Protein AF-A0A2M8E093-F1 (afdb_monomer)

Radius of gyration: 41.92 Å; Cα contacts (8 Å, |Δi|>4): 53; chains: 1; bounding box: 123×33×84 Å

Secondary structure (DSSP, 8-state):
------------------------PPPHHHHHHHHHHHHHHHHHHTTHHHHHHHHHHHHHHHHHHHHHHHHHHHHHHHHTS-----B-SSSSS--S-GGGTTTS-B-

pLDDT: mean 77.28, std 12.5, range [40.31, 96.62]

Sequence (107 aa):
MTVCPNLRPNLDRDRKIRRMKNFRGFTLIELLVVIAMVSIVLMIATPSFKQTLLSSEIRSATNDWIVATQTARAEAVRRREQVTICPSSNGSTCATSNTAALEVGWI

Foldseek 3Di:
DDDDDDDDDDPPPPPPPPPDPPDDDDDPVNVVVVVVVVVVVVVVVPPPPVVVVVVVLVVVLVVLVVVQVVVQVVVCVVVVHHGDKAFDQPVPDHDPDPPCSSPRTID

Solvent-accessible surface area (backbone atoms only — not comparable to full-atom values): 6863 Å² total; per-residue (Å²): 140,84,83,88,82,91,84,86,84,78,87,76,71,78,78,76,76,77,77,73,79,79,80,81,75,84,53,76,66,57,53,52,52,50,52,55,52,51,52,56,52,50,64,69,66,60,70,59,64,63,57,54,52,56,52,48,55,55,50,48,57,52,50,51,52,53,50,33,53,52,52,42,51,55,48,22,66,73,69,74,47,94,63,80,80,37,34,16,82,73,82,80,52,70,51,95,56,80,89,46,41,91,79,42,42,62,79

Structure (mmCIF, N/CA/C/O backbone):
data_AF-A0A2M8E093-F1
#
_entry.id   AF-A0A2M8E093-F1
#
loop_
_atom_site.group_PDB
_atom_site.id
_atom_site.type_symbol
_atom_site.label_atom_id
_atom_site.label_alt_id
_atom_site.label_comp_id
_atom_site.label_asym_id
_atom_site.label_entity_id
_atom_site.label_seq_id
_atom_site.pdbx_PDB_ins_code
_atom_site.Cartn_x
_atom_site.Cartn_y
_atom_site.Cartn_z
_atom_site.occupancy
_atom_site.B_iso_or_equiv
_atom_site.auth_seq_id
_atom_site.auth_comp_id
_atom_site.auth_asym_id
_atom_site.auth_atom_id
_atom_site.pdbx_PDB_model_num
ATOM 1 N N . MET A 1 1 ? -93.796 25.061 44.760 1.00 40.31 1 MET A N 1
ATOM 2 C CA . MET A 1 1 ? -93.400 23.670 44.443 1.00 40.31 1 MET A CA 1
ATOM 3 C C . MET A 1 1 ? -92.875 23.716 43.017 1.00 40.31 1 MET A C 1
ATOM 5 O O . MET A 1 1 ? -93.641 24.100 42.157 1.00 40.31 1 MET A O 1
ATOM 9 N N . THR A 1 2 ? -91.600 23.552 42.694 1.00 44.44 2 THR A N 1
ATOM 10 C CA . THR A 1 2 ? -90.508 22.813 43.339 1.00 44.44 2 THR A CA 1
ATOM 11 C C . THR A 1 2 ? -89.177 23.405 42.871 1.00 44.44 2 THR A C 1
ATOM 13 O O . THR A 1 2 ? -89.058 23.915 41.763 1.00 44.44 2 THR A O 1
ATOM 16 N N . VAL A 1 3 ? -88.198 23.347 43.763 1.00 57.44 3 VAL A N 1
ATOM 17 C CA . VAL A 1 3 ? -86.828 23.851 43.631 1.00 57.44 3 VAL A CA 1
ATOM 18 C C . VAL A 1 3 ? -85.886 22.739 43.115 1.00 57.44 3 VAL A C 1
ATOM 20 O O . VAL A 1 3 ? -86.142 21.571 43.394 1.00 57.44 3 VAL A O 1
ATOM 23 N N . CYS A 1 4 ? -84.767 23.162 42.493 1.00 46.91 4 CYS A N 1
ATOM 24 C CA . CYS A 1 4 ? -83.455 22.497 42.259 1.00 46.91 4 CYS A CA 1
ATOM 25 C C . CYS A 1 4 ? -83.269 21.503 41.081 1.00 46.91 4 CYS A C 1
ATOM 27 O O . CYS A 1 4 ? -84.241 20.869 40.685 1.00 46.91 4 CYS A O 1
ATOM 29 N N . PRO A 1 5 ? -82.015 21.248 40.596 1.00 69.31 5 PRO A N 1
ATOM 30 C CA . PRO A 1 5 ? -80.718 21.904 40.885 1.00 69.31 5 PRO A CA 1
ATOM 31 C C . PRO A 1 5 ? -79.797 22.190 39.658 1.00 69.31 5 PRO A C 1
ATOM 33 O O . PRO A 1 5 ? -80.038 21.786 38.526 1.00 69.31 5 PRO A O 1
ATOM 36 N N . ASN A 1 6 ? -78.685 22.880 39.947 1.00 69.06 6 ASN A N 1
ATOM 37 C CA . ASN A 1 6 ? -77.470 23.015 39.130 1.00 69.06 6 ASN A CA 1
ATOM 38 C C . ASN A 1 6 ? -76.967 21.673 38.557 1.00 69.06 6 ASN A C 1
ATOM 40 O O . ASN A 1 6 ? -76.852 20.701 39.302 1.00 69.06 6 ASN A O 1
ATOM 44 N N . LEU A 1 7 ? -76.498 21.675 37.302 1.00 66.12 7 LEU A N 1
ATOM 45 C CA . LEU A 1 7 ? -75.654 20.610 36.753 1.00 66.12 7 LEU A CA 1
ATOM 46 C C . LEU A 1 7 ? -74.449 21.213 36.015 1.00 66.12 7 LEU A C 1
ATOM 48 O O . LEU A 1 7 ? -74.588 21.820 34.956 1.00 66.12 7 LEU A O 1
ATOM 52 N N . ARG A 1 8 ? -73.252 21.047 36.592 1.00 72.75 8 ARG A N 1
ATOM 53 C CA . ARG A 1 8 ? -71.973 21.241 35.894 1.00 72.75 8 ARG A CA 1
ATOM 54 C C . ARG A 1 8 ? -71.504 19.889 35.344 1.00 72.75 8 ARG A C 1
ATOM 56 O O . ARG A 1 8 ? -71.451 18.938 36.120 1.00 72.75 8 ARG A O 1
ATOM 63 N N . PRO A 1 9 ? -71.048 19.821 34.088 1.00 67.50 9 PRO A N 1
ATOM 64 C CA . PRO A 1 9 ? -69.982 18.893 33.714 1.00 67.50 9 PRO A CA 1
ATOM 65 C C . PRO A 1 9 ? -68.830 19.692 33.080 1.00 67.50 9 PRO A C 1
ATOM 67 O O . PRO A 1 9 ? -69.000 20.420 32.111 1.00 67.50 9 PRO A O 1
ATOM 70 N N . ASN A 1 10 ? -67.731 19.843 33.814 1.00 63.41 10 ASN A N 1
ATOM 71 C CA . ASN A 1 10 ? -66.506 19.046 33.700 1.00 63.41 10 ASN A CA 1
ATOM 72 C C . ASN A 1 10 ? -65.682 19.409 32.448 1.00 63.41 10 ASN A C 1
ATOM 74 O O . ASN A 1 10 ? -65.817 18.807 31.387 1.00 63.41 10 ASN A O 1
ATOM 78 N N . LEU A 1 11 ? -64.815 20.421 32.614 1.00 68.31 11 LEU A N 1
ATOM 79 C CA . LEU A 1 11 ? -63.645 20.643 31.765 1.00 68.31 11 LEU A CA 1
ATOM 80 C C . LEU A 1 11 ? -62.657 19.488 31.999 1.00 68.31 11 LEU A C 1
ATOM 82 O O . LEU A 1 11 ? -61.616 19.680 32.631 1.00 68.31 11 LEU A O 1
ATOM 86 N N . ASP A 1 12 ? -62.956 18.302 31.472 1.00 64.75 12 ASP A N 1
ATOM 87 C CA . ASP A 1 12 ? -61.920 17.287 31.307 1.00 64.75 12 ASP A CA 1
ATOM 88 C C . ASP A 1 12 ? -61.149 17.618 30.032 1.00 64.75 12 ASP A C 1
ATOM 90 O O . ASP A 1 12 ? -61.410 17.165 28.917 1.00 64.75 12 ASP A O 1
ATOM 94 N N . ARG A 1 13 ? -60.273 18.600 30.217 1.00 67.56 13 ARG A N 1
ATOM 95 C CA . ARG A 1 13 ? -59.407 19.200 29.221 1.00 67.56 13 ARG A CA 1
ATOM 96 C C . ARG A 1 13 ? -58.335 18.182 28.865 1.00 67.56 13 ARG A C 1
ATOM 98 O O . ARG A 1 13 ? -57.232 18.242 29.399 1.00 67.56 13 ARG A O 1
ATOM 105 N N . ASP A 1 14 ? -58.716 17.257 27.992 1.00 64.12 14 ASP A N 1
ATOM 106 C CA . ASP A 1 14 ? -57.912 16.485 27.045 1.00 64.12 14 ASP A CA 1
ATOM 107 C C . ASP A 1 14 ? -56.398 16.576 27.304 1.00 64.12 14 ASP A C 1
ATOM 109 O O . ASP A 1 14 ? -55.625 17.236 26.596 1.00 64.12 14 ASP A O 1
ATOM 113 N N . ARG A 1 15 ? -55.954 15.947 28.398 1.00 67.69 15 ARG A N 1
ATOM 114 C CA . ARG A 1 15 ? -54.541 15.875 28.758 1.00 67.69 15 ARG A CA 1
ATOM 115 C C . ARG A 1 15 ? -53.913 14.813 27.866 1.00 67.69 15 ARG A C 1
ATOM 117 O O . ARG A 1 15 ? -53.607 13.713 28.316 1.00 67.69 15 ARG A O 1
ATOM 124 N N . LYS A 1 16 ? -53.705 15.142 26.586 1.00 65.94 16 LYS A N 1
ATOM 125 C CA . LYS A 1 16 ? -52.859 14.366 25.671 1.00 65.94 16 LYS A CA 1
ATOM 126 C C . LYS A 1 16 ? -51.437 14.365 26.224 1.00 65.94 16 LYS A C 1
ATOM 128 O O . LYS A 1 16 ? -50.620 15.236 25.921 1.00 65.94 16 LYS A O 1
ATOM 133 N N . ILE A 1 17 ? -51.150 13.381 27.071 1.00 68.69 17 ILE A N 1
ATOM 134 C CA . ILE A 1 17 ? -49.809 13.077 27.554 1.00 68.69 17 ILE A CA 1
ATOM 135 C C . ILE A 1 17 ? -48.982 12.729 26.316 1.00 68.69 17 ILE A C 1
ATOM 137 O O . ILE A 1 17 ? -49.107 11.643 25.747 1.00 68.69 17 ILE A O 1
ATOM 141 N N . ARG A 1 18 ? -48.150 13.672 25.863 1.00 71.00 18 ARG A N 1
ATOM 142 C CA . ARG A 1 18 ? -47.126 13.396 24.856 1.00 71.00 18 ARG A CA 1
ATOM 143 C C . ARG A 1 18 ? -46.166 12.379 25.466 1.00 71.00 18 ARG A C 1
ATOM 145 O O . ARG A 1 18 ? -45.286 12.739 26.241 1.00 71.00 18 ARG A O 1
ATOM 152 N N . ARG A 1 19 ? -46.351 11.098 25.134 1.00 71.31 19 ARG A N 1
ATOM 153 C CA . ARG A 1 19 ? -45.344 10.057 25.364 1.00 71.31 19 ARG A CA 1
ATOM 154 C C . ARG A 1 19 ? -44.113 10.457 24.559 1.00 71.31 19 ARG A C 1
ATOM 156 O O . ARG A 1 19 ? -44.068 10.252 23.347 1.00 71.31 19 ARG A O 1
ATOM 163 N N . MET A 1 20 ? -43.132 11.066 25.217 1.00 72.19 20 MET A N 1
ATOM 164 C CA . MET A 1 20 ? -41.802 11.173 24.640 1.00 72.19 20 MET A CA 1
ATOM 165 C C . MET A 1 20 ? -41.298 9.743 24.456 1.00 72.19 20 MET A C 1
ATOM 167 O O . MET A 1 20 ? -41.264 8.961 25.407 1.00 72.19 20 MET A O 1
ATOM 171 N N . LYS A 1 21 ? -41.004 9.361 23.211 1.00 70.50 21 LYS A N 1
ATOM 172 C CA . LYS A 1 21 ? -40.313 8.103 22.933 1.00 70.50 21 LYS A CA 1
ATOM 173 C C . LYS A 1 21 ? -38.953 8.205 23.616 1.00 70.50 21 LYS A C 1
ATOM 175 O O . LYS A 1 21 ? -38.111 8.981 23.177 1.00 70.50 21 LYS A O 1
ATOM 180 N N . ASN A 1 22 ? -38.761 7.454 24.697 1.00 69.44 22 ASN A N 1
ATOM 181 C CA . ASN A 1 22 ? -37.451 7.310 25.312 1.00 69.44 22 ASN A CA 1
ATOM 182 C C . ASN A 1 22 ? -36.520 6.688 24.270 1.00 69.44 22 ASN A C 1
ATOM 184 O O . ASN A 1 22 ? -36.663 5.513 23.926 1.00 69.44 22 ASN A O 1
ATOM 188 N N . PHE A 1 23 ? -35.588 7.484 23.755 1.00 66.44 23 PHE A N 1
ATOM 189 C CA . PHE A 1 23 ? -34.447 6.964 23.022 1.00 66.44 23 PHE A CA 1
ATOM 190 C C . PHE A 1 23 ? -33.640 6.114 24.002 1.00 66.44 23 PHE A C 1
ATOM 192 O O . PHE A 1 23 ? -33.123 6.612 25.001 1.00 66.44 23 PHE A O 1
ATOM 199 N N . ARG A 1 24 ? -33.614 4.803 23.765 1.00 75.88 24 ARG A N 1
ATOM 200 C CA . ARG A 1 24 ? -32.781 3.876 24.528 1.00 75.88 24 ARG A CA 1
ATOM 201 C C . ARG A 1 24 ? -31.327 4.151 24.139 1.00 75.88 24 ARG A C 1
ATOM 203 O O . ARG A 1 24 ? -30.979 4.003 22.973 1.00 75.88 24 ARG A O 1
ATOM 210 N N . GLY A 1 25 ? -30.528 4.623 25.094 1.00 75.88 25 GLY A N 1
ATOM 211 C CA . GLY A 1 25 ? -29.086 4.786 24.922 1.00 75.88 25 GLY A CA 1
ATOM 212 C C . GLY A 1 25 ? -28.372 3.434 24.872 1.00 75.88 25 GLY A C 1
ATOM 213 O O . GLY A 1 25 ? -28.885 2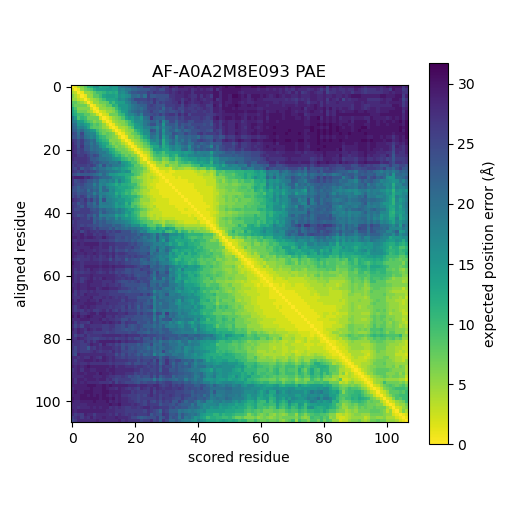.442 25.390 1.00 75.88 25 GLY A O 1
ATOM 214 N N . PHE A 1 26 ? -27.195 3.416 24.250 1.00 80.25 26 PHE A N 1
ATOM 215 C CA . PHE A 1 26 ? -26.302 2.258 24.217 1.00 80.25 26 PHE A CA 1
ATOM 216 C C . PHE A 1 26 ? -25.682 2.00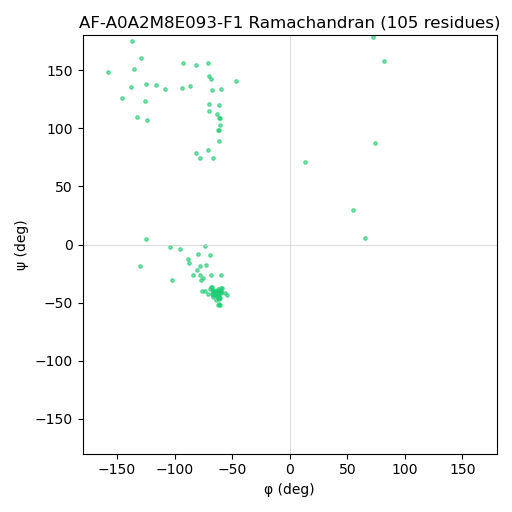8 25.593 1.00 80.25 26 PHE A C 1
ATOM 218 O O . PHE A 1 26 ? -25.391 2.946 26.342 1.00 80.25 26 PHE A O 1
ATOM 225 N N . THR A 1 27 ? -25.474 0.739 25.933 1.00 90.12 27 THR A N 1
ATOM 226 C CA . THR A 1 27 ? -24.805 0.373 27.190 1.00 90.12 27 THR A CA 1
ATOM 227 C C . THR A 1 27 ? -23.281 0.471 27.050 1.00 90.12 27 THR A C 1
ATOM 229 O O . THR A 1 27 ? -22.734 0.317 25.959 1.00 90.12 27 THR A O 1
ATOM 232 N N . LEU A 1 28 ? -22.567 0.693 28.161 1.00 91.31 28 LEU A N 1
ATOM 233 C CA . LEU A 1 28 ? -21.096 0.756 28.156 1.00 91.31 28 LEU A CA 1
ATOM 234 C C . LEU A 1 28 ? -20.472 -0.548 27.634 1.00 91.31 28 LEU A C 1
ATOM 236 O O . LEU A 1 28 ? -19.495 -0.518 26.893 1.00 91.31 28 LEU A O 1
ATOM 240 N N . ILE A 1 29 ? -21.074 -1.690 27.975 1.00 94.50 29 ILE A N 1
ATOM 241 C CA . ILE A 1 29 ? -20.617 -3.001 27.511 1.00 94.50 29 ILE A CA 1
ATOM 242 C C . ILE A 1 29 ? -20.824 -3.188 26.003 1.00 94.50 29 ILE A C 1
ATOM 244 O O . ILE A 1 29 ? -19.966 -3.752 25.333 1.00 94.50 29 ILE A O 1
ATOM 248 N N . GLU A 1 30 ? -21.916 -2.669 25.448 1.00 94.06 30 GLU A N 1
ATOM 249 C CA . GLU A 1 30 ? -22.210 -2.758 24.016 1.00 94.06 30 GLU A CA 1
ATOM 250 C C . GLU A 1 30 ? -21.193 -1.969 23.187 1.00 94.06 30 GLU A C 1
ATOM 252 O O . GLU A 1 30 ? -20.691 -2.477 22.186 1.00 94.06 30 GLU A O 1
ATOM 257 N N . LEU A 1 31 ? -20.786 -0.786 23.661 1.00 94.19 31 LEU A N 1
ATOM 258 C CA . LEU A 1 31 ? -19.707 -0.022 23.033 1.00 94.19 31 LEU A CA 1
ATOM 259 C C . LEU A 1 31 ? -18.379 -0.799 23.046 1.00 94.19 31 LEU A C 1
ATOM 261 O O . LEU A 1 31 ? -17.686 -0.850 22.030 1.00 94.19 31 LEU A O 1
ATOM 265 N N . LEU A 1 32 ? -18.031 -1.431 24.172 1.00 96.38 32 LEU A N 1
ATOM 266 C CA . LEU A 1 32 ? -16.798 -2.217 24.286 1.00 96.38 32 LEU A CA 1
ATOM 267 C C . LEU A 1 32 ? -16.786 -3.415 23.332 1.00 96.38 32 LEU A C 1
ATOM 269 O O . LEU A 1 32 ? -15.764 -3.675 22.697 1.00 96.38 32 LEU A O 1
ATOM 273 N N . VAL A 1 33 ? -17.917 -4.108 23.183 1.00 95.75 33 VAL A N 1
ATOM 274 C CA . VAL A 1 33 ? -18.049 -5.226 22.237 1.00 95.75 33 VAL A CA 1
ATOM 275 C C . VAL A 1 33 ? -17.911 -4.739 20.793 1.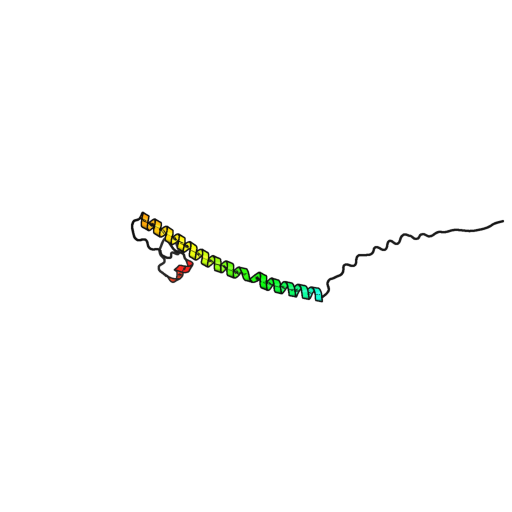00 95.75 33 VAL A C 1
ATOM 277 O O . VAL A 1 33 ? -17.186 -5.354 20.013 1.00 95.75 33 VAL A O 1
ATOM 280 N N . VAL A 1 34 ? -18.538 -3.612 20.438 1.00 96.19 34 VAL A N 1
ATOM 281 C CA . VAL A 1 34 ? -18.424 -3.032 19.089 1.00 96.19 34 VAL A CA 1
ATOM 282 C C . VAL A 1 34 ? -16.979 -2.643 18.779 1.00 96.19 34 VAL A C 1
ATOM 284 O O . VAL A 1 34 ? -16.470 -2.996 17.718 1.00 96.19 34 VAL A O 1
ATOM 287 N N . ILE A 1 35 ? -16.286 -1.978 19.706 1.00 95.75 35 ILE A N 1
ATOM 288 C CA . ILE A 1 35 ? -14.877 -1.598 19.518 1.00 95.75 35 ILE A CA 1
ATOM 289 C C . ILE A 1 35 ? -13.988 -2.844 19.382 1.00 95.75 35 ILE A C 1
ATOM 291 O O . ILE A 1 35 ? -13.102 -2.866 18.526 1.00 95.75 35 ILE A O 1
ATOM 295 N N . ALA A 1 36 ? -14.244 -3.894 20.169 1.00 96.44 36 ALA A N 1
ATOM 296 C CA . ALA A 1 36 ? -13.525 -5.162 20.062 1.00 96.44 36 ALA A CA 1
ATOM 297 C C . ALA A 1 36 ? -13.741 -5.841 18.698 1.00 96.44 36 ALA A C 1
ATOM 299 O O . ALA A 1 36 ? -12.795 -6.353 18.110 1.00 96.44 36 ALA A O 1
ATOM 300 N N . MET A 1 37 ? -14.961 -5.813 18.155 1.00 96.62 37 MET A N 1
ATOM 301 C CA . MET A 1 37 ? -15.229 -6.334 16.811 1.00 96.62 37 MET A CA 1
ATOM 302 C C . MET A 1 37 ? -14.548 -5.496 15.722 1.00 96.62 37 MET A C 1
ATOM 304 O O . MET A 1 37 ? -13.922 -6.046 14.815 1.00 96.62 37 MET A O 1
ATOM 308 N N . VAL A 1 38 ? -14.634 -4.167 15.817 1.00 96.38 38 VAL A N 1
ATOM 309 C CA . VAL A 1 38 ? -14.047 -3.239 14.837 1.00 96.38 38 VAL A CA 1
ATOM 310 C C . VAL A 1 38 ? -12.524 -3.385 14.769 1.00 96.38 38 VAL A C 1
ATOM 312 O O . VAL A 1 38 ? -11.966 -3.375 13.671 1.00 96.38 38 VAL A O 1
ATOM 315 N N . SER A 1 39 ? -11.840 -3.574 15.901 1.00 95.19 39 SER A N 1
ATOM 316 C CA . SER A 1 39 ? -10.379 -3.742 15.921 1.00 95.19 39 SER A CA 1
ATOM 317 C C . SER A 1 39 ? -9.918 -5.035 15.239 1.00 95.19 39 SER A C 1
ATOM 319 O O . SER A 1 39 ? -8.941 -5.008 14.488 1.00 95.19 39 SER A O 1
ATOM 321 N N . ILE A 1 40 ? -10.652 -6.139 15.420 1.00 94.00 40 ILE A N 1
ATOM 322 C CA . ILE A 1 40 ? -10.386 -7.415 14.736 1.00 94.00 40 ILE A CA 1
ATOM 323 C C . ILE A 1 40 ? -10.513 -7.235 13.220 1.00 94.00 40 ILE A C 1
ATOM 325 O O . ILE A 1 40 ? -9.626 -7.640 12.467 1.00 94.00 40 ILE A O 1
ATOM 329 N N . VAL A 1 41 ? -11.587 -6.584 12.763 1.00 93.88 41 VAL A N 1
ATOM 330 C CA . VAL A 1 41 ? -11.809 -6.332 11.331 1.00 93.88 41 VAL A CA 1
ATOM 331 C C . VAL A 1 41 ? -10.705 -5.444 10.751 1.00 93.88 41 VAL A C 1
ATOM 333 O O . VAL A 1 41 ? -10.185 -5.742 9.678 1.00 93.88 41 VAL A O 1
ATOM 336 N N . LEU A 1 42 ? -10.289 -4.396 11.466 1.00 90.50 42 LEU A N 1
ATOM 337 C CA . LEU A 1 42 ? -9.204 -3.507 11.036 1.00 90.50 42 LEU A CA 1
ATOM 338 C C . LEU A 1 42 ? -7.862 -4.240 10.890 1.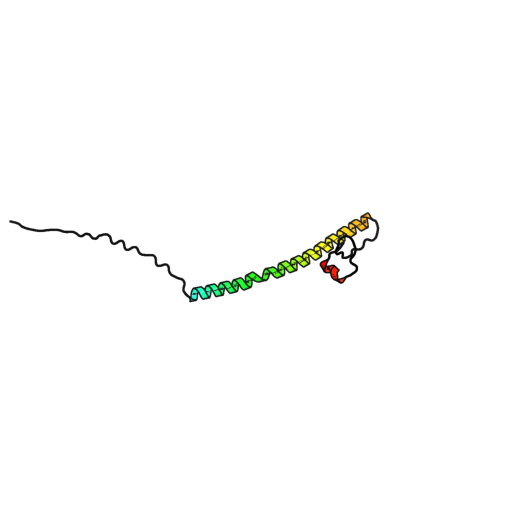00 90.50 42 LEU A C 1
ATOM 340 O O . LEU A 1 42 ? -7.143 -4.007 9.914 1.00 90.50 42 LEU A O 1
ATOM 344 N N . MET A 1 43 ? -7.537 -5.159 11.805 1.00 86.69 43 MET A N 1
ATOM 345 C CA . MET A 1 43 ? -6.321 -5.978 11.702 1.00 86.69 43 MET A CA 1
ATOM 346 C C . MET A 1 43 ? -6.296 -6.823 10.421 1.00 86.69 43 MET A C 1
ATOM 348 O O . MET A 1 43 ? -5.244 -6.957 9.799 1.00 86.69 43 MET A O 1
ATOM 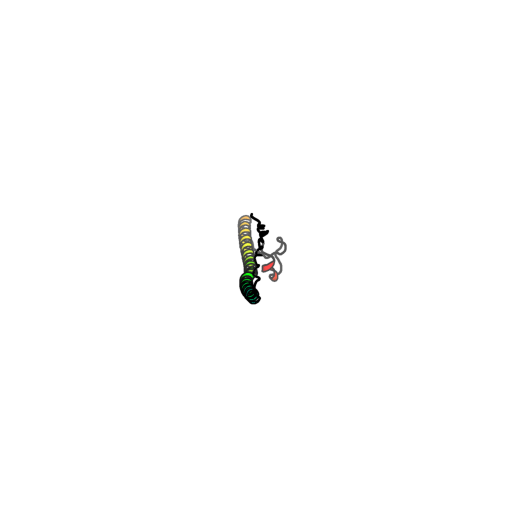352 N N . ILE A 1 44 ? -7.449 -7.346 9.995 1.00 85.56 44 ILE A N 1
ATOM 353 C CA . ILE A 1 44 ? -7.574 -8.185 8.792 1.00 85.56 44 ILE A CA 1
ATOM 354 C C . ILE A 1 44 ? -7.712 -7.342 7.514 1.00 85.56 44 ILE A C 1
ATOM 356 O O . ILE A 1 44 ? -7.340 -7.806 6.442 1.00 85.56 44 ILE A O 1
ATOM 360 N N . ALA A 1 45 ? -8.220 -6.110 7.601 1.00 81.12 45 ALA A N 1
ATOM 361 C CA . ALA A 1 45 ? -8.405 -5.221 6.450 1.00 81.12 45 ALA A CA 1
ATOM 362 C C . ALA A 1 45 ? -7.102 -4.546 5.980 1.00 81.12 45 ALA A C 1
ATOM 364 O O . ALA A 1 45 ? -6.956 -4.207 4.807 1.00 81.12 45 ALA A O 1
ATOM 365 N N . THR A 1 46 ? -6.131 -4.369 6.878 1.00 75.12 46 THR A N 1
ATOM 366 C CA . THR A 1 46 ? -4.876 -3.654 6.585 1.00 75.12 46 T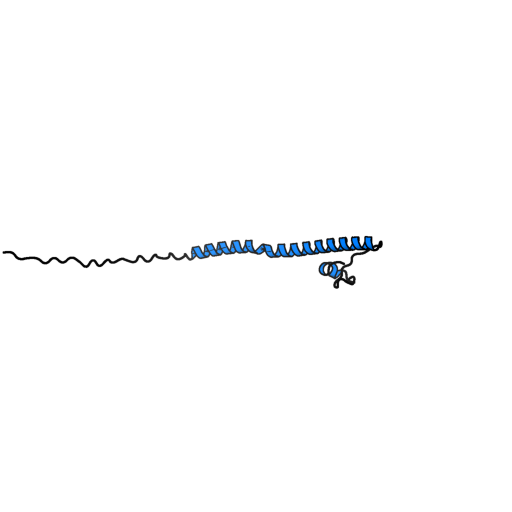HR A CA 1
ATOM 367 C C . THR A 1 46 ? -3.826 -4.414 5.735 1.00 75.12 46 THR A C 1
ATOM 369 O O . THR A 1 46 ? -3.067 -3.748 5.025 1.00 75.12 46 THR A O 1
ATOM 372 N N . PRO A 1 47 ? -3.700 -5.761 5.731 1.00 68.75 47 PRO A N 1
ATOM 373 C CA . PRO A 1 47 ? -2.490 -6.427 5.253 1.00 68.75 47 PRO A CA 1
ATOM 374 C C . PRO A 1 47 ? -2.295 -6.419 3.726 1.00 68.75 47 PRO A C 1
ATOM 376 O O . PRO A 1 47 ? -1.265 -6.892 3.255 1.00 68.75 47 PRO A O 1
ATOM 379 N N . SER A 1 48 ? -3.203 -5.856 2.924 1.00 59.91 48 SER A N 1
ATOM 380 C CA . SER A 1 48 ? -3.139 -6.027 1.465 1.00 59.91 48 SER A CA 1
ATOM 381 C C . SER A 1 48 ? -2.300 -4.995 0.697 1.00 59.91 48 SER A C 1
ATOM 383 O O . SER A 1 48 ? -2.011 -5.239 -0.473 1.00 59.91 48 SER A O 1
ATOM 385 N N . PHE A 1 49 ? -1.882 -3.868 1.285 1.00 60.09 49 PHE A N 1
ATOM 386 C CA . PHE A 1 49 ? -1.157 -2.839 0.511 1.00 60.09 49 PHE A CA 1
ATOM 387 C C . PHE A 1 49 ? 0.309 -3.191 0.231 1.00 60.09 49 PHE A C 1
ATOM 389 O O . PHE A 1 49 ? 0.850 -2.817 -0.804 1.00 60.09 49 PHE A O 1
ATOM 396 N N . LYS A 1 50 ? 0.968 -3.940 1.121 1.00 63.19 50 LYS A N 1
ATOM 397 C CA . LYS A 1 50 ? 2.384 -4.293 0.929 1.00 63.19 50 LYS A CA 1
ATOM 398 C C . LYS A 1 50 ? 2.572 -5.349 -0.159 1.00 63.19 50 LYS A C 1
ATOM 400 O O . LYS A 1 50 ? 3.491 -5.241 -0.959 1.00 63.19 50 LYS A O 1
ATOM 405 N N . GLN A 1 51 ? 1.693 -6.349 -0.217 1.00 63.69 51 GLN A N 1
ATOM 406 C CA . GLN A 1 51 ? 1.784 -7.407 -1.226 1.00 63.69 51 GLN A CA 1
ATOM 407 C C . GLN A 1 51 ? 1.483 -6.903 -2.636 1.00 63.69 51 GLN A C 1
ATOM 409 O O . GLN A 1 51 ? 2.160 -7.314 -3.574 1.00 63.69 51 GLN A O 1
ATOM 414 N N . THR A 1 52 ? 0.518 -5.995 -2.801 1.00 62.31 52 THR A N 1
ATOM 415 C CA . THR A 1 52 ? 0.202 -5.433 -4.119 1.00 62.31 52 THR A CA 1
ATOM 416 C C . THR A 1 52 ? 1.339 -4.564 -4.647 1.00 62.31 52 THR A C 1
ATOM 418 O O . THR A 1 52 ? 1.723 -4.734 -5.804 1.00 62.31 52 THR A O 1
ATOM 421 N N . LEU A 1 53 ? 1.947 -3.724 -3.803 1.00 67.56 53 LEU A N 1
ATOM 422 C CA . LEU A 1 53 ? 3.125 -2.928 -4.167 1.00 67.56 53 LEU A CA 1
ATOM 423 C C . LEU A 1 53 ? 4.317 -3.811 -4.565 1.00 67.56 53 LEU A C 1
ATOM 425 O O . LEU A 1 53 ? 4.818 -3.682 -5.679 1.00 67.56 53 LEU A O 1
ATOM 429 N N . LEU A 1 54 ? 4.685 -4.787 -3.728 1.00 67.44 54 LEU A N 1
ATOM 430 C CA . LEU A 1 54 ? 5.777 -5.724 -4.030 1.00 67.44 54 LEU A CA 1
ATOM 431 C C . LEU A 1 54 ? 5.516 -6.531 -5.312 1.00 67.44 54 LEU A C 1
ATOM 433 O O . LEU A 1 54 ? 6.407 -6.727 -6.133 1.00 67.44 54 LEU A O 1
ATOM 437 N N . SER A 1 55 ? 4.277 -6.982 -5.526 1.00 67.31 55 SER A N 1
ATOM 438 C CA . SER A 1 55 ? 3.918 -7.707 -6.750 1.00 67.31 55 SER A CA 1
ATOM 439 C C . SER A 1 55 ? 3.953 -6.825 -8.004 1.00 67.31 55 SER A C 1
ATOM 441 O O . SER A 1 55 ? 4.174 -7.339 -9.101 1.00 67.31 55 SER A O 1
ATOM 443 N N . SER A 1 56 ? 3.751 -5.513 -7.854 1.00 65.94 56 SER A N 1
ATOM 444 C CA . SER A 1 56 ? 3.778 -4.551 -8.960 1.00 65.94 56 SER A CA 1
ATOM 445 C C . SER A 1 56 ? 5.211 -4.252 -9.395 1.00 65.94 56 SER A C 1
ATOM 447 O O . SER A 1 56 ? 5.474 -4.234 -10.594 1.00 65.94 56 SER A O 1
ATOM 449 N N . GLU A 1 57 ? 6.148 -4.130 -8.450 1.00 74.25 57 GLU A N 1
ATOM 450 C CA . GLU A 1 57 ? 7.584 -3.996 -8.744 1.00 74.25 57 GLU A CA 1
ATOM 451 C C . GLU A 1 57 ? 8.122 -5.212 -9.509 1.00 74.25 57 GLU A C 1
ATOM 453 O O . GLU A 1 57 ? 8.756 -5.064 -10.554 1.00 74.25 57 GLU A O 1
ATOM 458 N N . ILE A 1 58 ? 7.783 -6.429 -9.063 1.00 74.94 58 ILE A N 1
ATOM 459 C CA . ILE A 1 58 ? 8.204 -7.671 -9.735 1.00 74.94 58 ILE A CA 1
ATOM 460 C C . ILE A 1 58 ? 7.631 -7.758 -11.160 1.00 74.94 58 ILE A C 1
ATOM 462 O O . ILE A 1 58 ? 8.326 -8.157 -12.101 1.00 74.94 58 ILE A O 1
ATOM 466 N N . ARG A 1 59 ? 6.358 -7.381 -11.342 1.00 75.69 59 ARG A N 1
ATOM 467 C CA . ARG A 1 59 ? 5.710 -7.365 -12.664 1.00 75.69 59 ARG A CA 1
ATOM 468 C C . ARG A 1 59 ? 6.315 -6.311 -13.588 1.00 75.69 59 ARG A C 1
ATOM 470 O O . ARG A 1 59 ? 6.504 -6.612 -14.763 1.00 75.69 59 ARG A O 1
ATOM 477 N N . SER A 1 60 ? 6.635 -5.124 -13.072 1.00 76.31 60 SER A N 1
ATOM 478 C CA . SER A 1 60 ? 7.283 -4.061 -13.849 1.00 76.31 60 SER A CA 1
ATOM 479 C C . SER A 1 60 ? 8.648 -4.515 -14.350 1.00 76.31 60 SER A C 1
ATOM 481 O O . SER A 1 60 ? 8.870 -4.528 -15.557 1.00 76.31 60 SER A O 1
ATOM 483 N N . ALA A 1 61 ? 9.498 -5.030 -13.454 1.00 76.38 61 ALA A N 1
ATOM 484 C CA . ALA A 1 61 ? 10.816 -5.539 -13.823 1.00 76.38 61 ALA A CA 1
ATOM 485 C C . ALA A 1 61 ? 10.728 -6.628 -14.908 1.00 76.38 61 ALA A C 1
ATOM 487 O O . ALA A 1 61 ? 11.496 -6.626 -15.866 1.00 76.38 61 ALA A O 1
ATOM 488 N N . THR A 1 62 ? 9.759 -7.542 -14.797 1.00 81.81 62 THR A N 1
ATOM 489 C CA . THR A 1 62 ? 9.556 -8.610 -15.791 1.00 81.81 62 THR A CA 1
ATOM 490 C C . THR A 1 62 ? 9.128 -8.060 -17.155 1.00 81.81 62 THR A C 1
ATOM 492 O O . THR A 1 62 ? 9.629 -8.513 -18.185 1.00 81.81 62 THR A O 1
ATOM 495 N N . ASN A 1 63 ? 8.214 -7.088 -17.184 1.00 83.56 63 ASN A N 1
ATOM 496 C CA . ASN A 1 63 ? 7.755 -6.477 -18.431 1.00 83.56 63 ASN A CA 1
ATOM 497 C C . ASN A 1 63 ? 8.872 -5.695 -19.130 1.00 83.56 63 ASN A C 1
ATOM 499 O O . ASN A 1 63 ? 9.018 -5.826 -20.345 1.00 83.56 63 ASN A O 1
ATOM 503 N N . ASP A 1 64 ? 9.688 -4.958 -18.378 1.00 82.12 64 ASP A N 1
ATOM 504 C CA . ASP A 1 64 ? 10.804 -4.187 -18.934 1.00 82.12 64 ASP A CA 1
ATOM 505 C C . ASP A 1 64 ? 11.832 -5.103 -19.612 1.00 82.12 64 ASP A C 1
ATOM 507 O O . ASP A 1 64 ? 12.279 -4.834 -20.728 1.00 82.12 64 ASP A O 1
ATOM 511 N N . TRP A 1 65 ? 12.126 -6.258 -19.007 1.00 82.94 65 TRP A N 1
ATOM 512 C CA . TRP A 1 65 ? 12.964 -7.291 -19.622 1.00 82.94 65 TRP A CA 1
ATOM 513 C C . TRP A 1 65 ? 12.375 -7.862 -20.918 1.00 82.94 65 TRP A C 1
ATOM 515 O O . TRP A 1 65 ? 13.092 -8.053 -21.908 1.00 82.94 65 TRP A O 1
ATOM 525 N N . ILE A 1 66 ? 11.070 -8.148 -20.937 1.00 88.19 66 ILE A N 1
ATOM 526 C CA . ILE A 1 66 ? 10.393 -8.660 -22.138 1.00 88.19 66 ILE A CA 1
ATOM 527 C C . ILE A 1 66 ? 10.485 -7.632 -23.267 1.00 88.19 66 ILE A C 1
ATOM 529 O O . ILE A 1 66 ? 10.827 -7.998 -24.392 1.00 88.19 66 ILE A O 1
ATOM 533 N N . VAL A 1 67 ? 10.238 -6.356 -22.971 1.00 87.38 67 VAL A N 1
ATOM 534 C CA . VAL A 1 67 ? 10.345 -5.278 -23.959 1.00 87.38 67 VAL A CA 1
ATOM 535 C C . VAL A 1 67 ? 11.781 -5.167 -24.468 1.00 87.38 67 VAL A C 1
ATOM 537 O O . VAL A 1 67 ? 11.986 -5.276 -25.674 1.00 87.38 67 VAL A O 1
ATOM 540 N N . ALA A 1 68 ? 12.782 -5.065 -23.588 1.00 85.00 68 ALA A N 1
ATOM 541 C CA . ALA A 1 68 ? 14.190 -4.942 -23.981 1.00 85.00 68 ALA A CA 1
ATOM 542 C C . ALA A 1 68 ? 14.647 -6.079 -24.917 1.00 85.00 68 ALA A C 1
ATOM 544 O O . ALA A 1 68 ? 15.273 -5.836 -25.949 1.00 85.00 68 ALA A O 1
ATOM 545 N N . THR A 1 69 ? 14.266 -7.328 -24.625 1.00 87.69 69 THR A N 1
ATOM 546 C CA . THR A 1 69 ? 14.616 -8.475 -25.485 1.00 87.69 69 THR A CA 1
ATOM 547 C C . THR A 1 69 ? 13.921 -8.456 -26.844 1.00 87.69 69 THR A C 1
ATOM 549 O O . THR A 1 69 ? 14.529 -8.838 -27.849 1.00 87.69 69 THR A O 1
ATOM 552 N N . GLN A 1 70 ? 12.665 -8.011 -26.909 1.00 90.12 70 GLN A N 1
ATOM 553 C CA . GLN A 1 70 ? 11.947 -7.863 -28.175 1.00 90.12 70 GLN A CA 1
ATOM 554 C C . GLN A 1 70 ? 12.575 -6.768 -29.040 1.00 90.12 70 GLN A C 1
ATOM 556 O O . GLN A 1 70 ? 12.798 -6.992 -30.234 1.00 90.12 70 GLN A O 1
ATOM 561 N N . THR A 1 71 ? 12.924 -5.629 -28.441 1.00 88.25 71 THR A N 1
ATOM 562 C CA . THR A 1 71 ? 13.585 -4.519 -29.137 1.00 88.25 71 THR A CA 1
ATOM 563 C C . THR A 1 71 ? 14.963 -4.938 -29.641 1.00 88.25 71 THR A C 1
ATOM 565 O O . THR A 1 71 ? 15.241 -4.797 -30.831 1.00 88.25 71 THR A O 1
ATOM 568 N N . ALA A 1 72 ? 15.780 -5.575 -28.797 1.00 87.56 72 ALA A N 1
ATOM 569 C CA . ALA A 1 72 ? 17.102 -6.068 -29.182 1.00 87.56 72 ALA A CA 1
ATOM 570 C C . ALA A 1 72 ? 17.036 -7.094 -30.322 1.00 87.56 72 ALA A C 1
ATOM 572 O O . ALA A 1 72 ? 17.836 -7.044 -31.256 1.00 87.56 72 ALA A O 1
ATOM 573 N N . ARG A 1 73 ? 16.047 -8.001 -30.308 1.00 89.12 73 ARG A N 1
ATOM 574 C CA . ARG A 1 73 ? 15.816 -8.935 -31.423 1.00 89.12 73 ARG A CA 1
ATOM 575 C C . ARG A 1 73 ? 15.444 -8.211 -32.711 1.00 89.12 73 ARG A C 1
ATOM 577 O O . ARG A 1 73 ? 15.974 -8.550 -33.768 1.00 89.12 73 ARG A O 1
ATOM 584 N N . ALA A 1 74 ? 14.552 -7.225 -32.640 1.00 90.75 74 ALA A N 1
ATOM 585 C CA . ALA A 1 74 ? 14.173 -6.434 -33.805 1.00 90.75 74 ALA A CA 1
ATOM 586 C C . ALA A 1 74 ? 15.373 -5.654 -34.370 1.00 90.75 74 ALA A C 1
ATOM 588 O O . ALA A 1 74 ? 15.538 -5.583 -35.590 1.00 90.75 74 ALA A O 1
ATOM 589 N N . GLU A 1 75 ? 16.238 -5.121 -33.509 1.00 88.56 75 GLU A N 1
ATOM 590 C CA . GLU A 1 75 ? 17.454 -4.421 -33.923 1.00 88.56 75 GLU A CA 1
ATOM 591 C C . GLU A 1 75 ? 18.520 -5.352 -34.499 1.00 88.56 75 GLU A C 1
ATOM 593 O O . GLU A 1 75 ? 19.081 -5.031 -35.547 1.00 88.56 75 GLU A O 1
ATOM 598 N N . ALA A 1 76 ? 18.747 -6.521 -33.897 1.00 90.81 76 ALA A N 1
ATOM 599 C CA . ALA A 1 76 ? 19.680 -7.520 -34.416 1.00 90.81 76 ALA A CA 1
ATOM 600 C C . ALA A 1 76 ? 19.279 -7.985 -35.823 1.00 90.81 76 ALA A C 1
ATOM 602 O O . ALA A 1 76 ? 20.117 -8.072 -36.720 1.00 90.81 76 ALA A O 1
ATOM 603 N N . VAL A 1 77 ? 17.979 -8.205 -36.058 1.00 92.56 77 VAL A N 1
ATOM 604 C CA . VAL A 1 77 ? 17.461 -8.553 -37.392 1.00 92.56 77 VAL A CA 1
ATOM 605 C C . VAL A 1 77 ? 17.616 -7.389 -38.375 1.00 92.56 77 VAL A C 1
ATOM 607 O O . VAL A 1 77 ? 18.016 -7.609 -39.519 1.00 92.56 77 VAL A O 1
ATOM 610 N N . ARG A 1 78 ? 17.334 -6.149 -37.949 1.00 92.31 78 ARG A N 1
ATOM 611 C CA . ARG A 1 78 ? 17.470 -4.950 -38.798 1.00 92.31 78 ARG A CA 1
ATOM 612 C C . ARG A 1 78 ? 18.918 -4.667 -39.193 1.00 92.31 78 ARG A C 1
ATOM 614 O O . ARG A 1 78 ? 19.162 -4.325 -40.347 1.00 92.31 78 ARG A O 1
ATOM 621 N N . ARG A 1 79 ? 19.858 -4.796 -38.254 1.00 91.44 79 ARG A N 1
ATOM 622 C CA . ARG A 1 79 ? 21.284 -4.497 -38.462 1.00 91.44 79 ARG A CA 1
ATOM 623 C C . ARG A 1 79 ? 22.078 -5.689 -39.002 1.00 91.44 79 ARG A C 1
ATOM 625 O O . ARG A 1 79 ? 23.160 -5.485 -39.530 1.00 91.44 79 ARG A O 1
ATOM 632 N N . ARG A 1 80 ? 21.532 -6.912 -38.923 1.00 90.56 80 ARG A N 1
ATOM 633 C CA . ARG A 1 80 ? 22.226 -8.184 -39.227 1.00 90.56 80 ARG A CA 1
ATOM 634 C C . ARG A 1 80 ? 23.518 -8.372 -38.426 1.00 90.56 80 ARG A C 1
ATOM 636 O O . ARG A 1 80 ? 24.440 -9.046 -38.875 1.00 90.56 80 ARG A O 1
ATOM 643 N N . GLU A 1 81 ? 23.560 -7.798 -37.233 1.00 90.38 81 GLU A N 1
ATOM 644 C CA . GLU A 1 81 ? 24.700 -7.839 -36.323 1.00 90.38 81 GLU A CA 1
ATOM 645 C C . GLU A 1 81 ? 24.242 -8.295 -34.938 1.00 90.38 81 GLU A C 1
ATOM 647 O O . GLU A 1 81 ? 23.055 -8.244 -34.601 1.00 90.38 81 GLU A O 1
ATOM 652 N N . GLN A 1 82 ? 25.190 -8.767 -34.130 1.00 85.81 82 GLN A N 1
ATOM 653 C CA . GLN A 1 82 ? 24.915 -9.143 -32.752 1.00 85.81 82 GLN A CA 1
ATOM 654 C C . GLN A 1 82 ? 24.630 -7.885 -31.923 1.00 85.81 82 GLN A C 1
ATOM 656 O O . GLN A 1 82 ? 25.473 -6.999 -31.822 1.00 85.81 82 GLN A O 1
ATOM 661 N N . VAL A 1 83 ? 23.443 -7.826 -31.317 1.00 86.94 83 VAL A N 1
ATOM 662 C CA . VAL A 1 83 ? 23.036 -6.755 -30.399 1.00 86.94 83 VAL A CA 1
ATOM 663 C C . VAL A 1 83 ? 22.999 -7.319 -28.983 1.00 86.94 83 VAL A C 1
ATOM 665 O O . VAL A 1 83 ? 22.471 -8.410 -28.756 1.00 86.94 83 VAL A O 1
ATOM 668 N N . THR A 1 84 ? 23.569 -6.573 -28.042 1.00 85.12 84 THR A N 1
ATOM 669 C CA . THR A 1 84 ? 23.662 -6.942 -26.626 1.00 85.12 84 THR A CA 1
ATOM 670 C C . THR A 1 84 ? 22.866 -5.942 -25.802 1.00 85.12 84 THR A C 1
ATOM 672 O O . THR A 1 84 ? 22.962 -4.745 -26.045 1.00 85.12 84 THR A O 1
ATOM 675 N N . ILE A 1 85 ? 22.108 -6.441 -24.828 1.00 85.12 85 ILE A N 1
ATOM 676 C CA . ILE A 1 85 ? 21.308 -5.630 -23.904 1.00 85.12 85 ILE A CA 1
ATOM 677 C C . ILE A 1 85 ? 22.188 -5.219 -22.728 1.00 85.12 85 ILE A C 1
ATOM 679 O O . ILE A 1 85 ? 22.923 -6.056 -22.188 1.00 85.12 85 ILE A O 1
ATOM 683 N N . CYS A 1 86 ? 22.101 -3.961 -22.310 1.00 85.19 86 CYS A N 1
ATOM 684 C CA . CYS A 1 86 ? 22.853 -3.455 -21.166 1.00 85.19 86 CYS A CA 1
ATOM 685 C C . CYS A 1 86 ? 21.966 -2.605 -20.241 1.00 85.19 86 CYS A C 1
ATOM 687 O O . CYS A 1 86 ? 21.006 -1.981 -20.694 1.00 85.19 86 CYS A O 1
ATOM 689 N N . PRO A 1 87 ? 22.260 -2.562 -18.931 1.00 80.44 87 PRO A N 1
ATOM 690 C CA . PRO A 1 87 ? 21.537 -1.676 -18.029 1.00 80.44 87 PRO A CA 1
ATOM 691 C C . PRO A 1 87 ? 21.892 -0.220 -18.353 1.00 80.44 87 PRO A C 1
ATOM 693 O O . PRO A 1 87 ? 23.048 0.054 -18.671 1.00 80.44 87 PRO A O 1
ATOM 696 N N . SER A 1 88 ? 20.952 0.727 -18.281 1.00 80.62 88 SER A N 1
ATOM 697 C CA . SER A 1 88 ? 21.231 2.142 -18.590 1.00 80.62 88 SER A CA 1
ATOM 698 C C . SER A 1 88 ? 20.429 3.1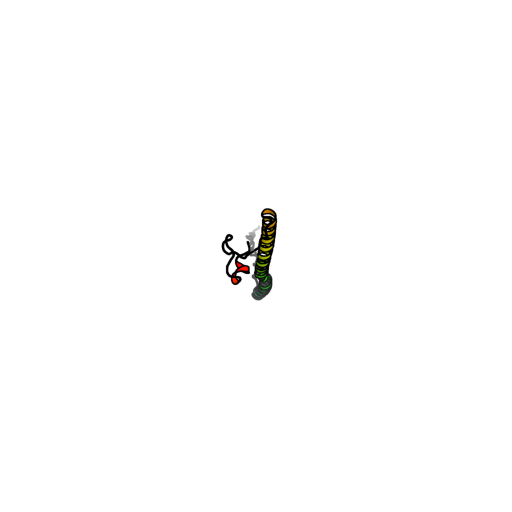03 -17.726 1.00 80.62 88 SER A C 1
ATOM 700 O O . SER A 1 88 ? 19.211 3.077 -17.747 1.00 80.62 88 SER A O 1
ATOM 702 N N . SER A 1 89 ? 21.099 4.036 -17.045 1.00 73.25 89 SER A N 1
ATOM 703 C CA . SER A 1 89 ? 20.424 5.078 -16.254 1.00 73.25 89 SER A CA 1
ATOM 704 C C . SER A 1 89 ? 19.843 6.226 -17.084 1.00 73.25 89 SER A C 1
ATOM 706 O O . SER A 1 89 ? 19.010 6.972 -16.585 1.00 73.25 89 SER A O 1
ATOM 708 N N . ASN A 1 90 ? 20.305 6.397 -18.328 1.00 73.75 90 ASN A N 1
ATOM 709 C C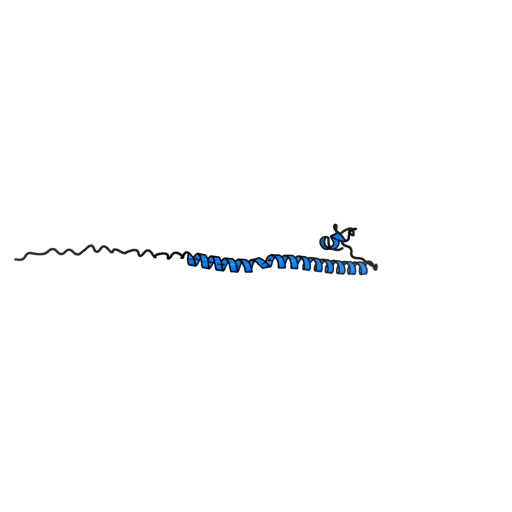A . ASN A 1 90 ? 20.007 7.571 -19.160 1.00 73.75 90 ASN A CA 1
ATOM 710 C C . ASN A 1 90 ? 19.386 7.196 -20.520 1.00 73.75 90 ASN A C 1
ATOM 712 O O . ASN A 1 90 ? 19.236 8.055 -21.387 1.00 73.75 90 ASN A O 1
ATOM 716 N N . GLY A 1 91 ? 19.105 5.910 -20.759 1.00 71.88 91 GLY A N 1
ATOM 717 C CA . GLY A 1 91 ? 18.492 5.407 -21.995 1.00 71.88 91 GLY A CA 1
ATOM 718 C C . GLY A 1 91 ? 19.333 5.557 -23.272 1.00 71.88 91 GLY A C 1
ATOM 719 O O . GLY A 1 91 ? 18.840 5.284 -24.358 1.00 71.88 91 GLY A O 1
ATOM 720 N N . SER A 1 92 ? 20.585 6.016 -23.161 1.00 75.94 92 SER A N 1
ATOM 721 C CA . SER A 1 92 ? 21.468 6.307 -24.308 1.00 75.94 92 SER A CA 1
ATOM 722 C C . SER A 1 92 ? 22.860 5.682 -24.191 1.00 75.94 92 SER A C 1
ATOM 724 O O . SER A 1 92 ? 23.578 5.569 -25.179 1.00 75.94 92 SER A O 1
ATOM 726 N N . THR A 1 93 ? 23.273 5.297 -22.984 1.00 77.56 93 THR A N 1
ATOM 727 C CA . THR A 1 93 ? 24.616 4.771 -22.704 1.00 77.56 93 THR A CA 1
ATOM 728 C C . THR A 1 93 ? 24.520 3.588 -21.761 1.00 77.56 93 THR A C 1
ATOM 730 O O . THR A 1 93 ? 23.828 3.683 -20.746 1.00 77.56 93 THR A O 1
ATOM 733 N N . CYS A 1 94 ? 25.247 2.508 -22.041 1.00 81.06 94 CYS A N 1
ATOM 734 C CA . CYS A 1 94 ? 25.363 1.399 -21.099 1.00 81.06 94 CYS A CA 1
ATOM 735 C C . CYS A 1 94 ? 25.968 1.884 -19.775 1.00 81.06 94 CYS A C 1
ATOM 737 O O . CYS A 1 94 ? 26.961 2.615 -19.762 1.00 81.06 94 CYS A O 1
ATOM 739 N N . ALA A 1 95 ? 25.365 1.480 -18.664 1.00 77.12 95 ALA A N 1
ATOM 740 C CA . ALA A 1 95 ? 25.861 1.741 -17.329 1.00 77.12 95 ALA A CA 1
ATOM 741 C C . ALA A 1 95 ? 27.162 0.962 -17.106 1.00 77.12 95 ALA A C 1
ATOM 743 O O . ALA A 1 95 ? 27.259 -0.230 -17.397 1.00 77.12 95 ALA A O 1
ATOM 744 N N . THR A 1 96 ? 28.170 1.644 -16.570 1.00 70.31 96 THR A N 1
ATOM 745 C CA . THR A 1 96 ? 29.507 1.082 -16.327 1.00 70.31 96 THR A CA 1
ATOM 746 C C . THR A 1 96 ? 29.576 0.234 -15.051 1.00 70.31 96 THR A C 1
ATOM 748 O O . THR A 1 96 ? 30.585 -0.418 -14.796 1.00 70.31 96 THR A O 1
ATOM 751 N N . SER A 1 97 ? 28.519 0.240 -14.235 1.00 65.56 97 SER A N 1
ATOM 752 C CA . SER A 1 97 ? 28.423 -0.479 -12.965 1.00 65.56 97 SER A CA 1
ATOM 753 C C . SER A 1 97 ? 27.177 -1.372 -12.922 1.00 65.56 97 SER A C 1
ATOM 755 O O . SER A 1 97 ? 26.043 -0.914 -13.039 1.00 65.56 97 SER A O 1
ATOM 757 N N . ASN A 1 98 ? 27.385 -2.672 -12.683 1.00 63.94 98 ASN A N 1
ATOM 758 C CA . ASN A 1 98 ? 26.307 -3.669 -12.578 1.00 63.94 98 ASN A CA 1
ATOM 759 C C . ASN A 1 98 ? 25.435 -3.518 -11.318 1.00 63.94 98 ASN A C 1
ATOM 761 O O . ASN A 1 98 ? 24.417 -4.193 -11.191 1.00 63.94 98 ASN A O 1
ATOM 765 N N . THR A 1 99 ? 25.823 -2.660 -10.372 1.00 61.91 99 THR A N 1
ATOM 766 C CA . THR A 1 99 ? 25.143 -2.502 -9.078 1.00 61.91 99 THR A CA 1
ATOM 767 C C . THR A 1 99 ? 23.793 -1.795 -9.182 1.00 61.91 99 THR A C 1
ATOM 769 O O . THR A 1 99 ? 22.997 -1.909 -8.261 1.00 61.91 99 THR A O 1
ATOM 772 N N . ALA A 1 100 ? 23.521 -1.097 -10.289 1.00 58.84 100 ALA A N 1
ATOM 773 C CA . ALA A 1 100 ? 22.263 -0.386 -10.522 1.00 58.84 100 ALA A CA 1
ATOM 774 C C . ALA A 1 100 ? 21.327 -1.110 -11.506 1.00 58.84 100 ALA A C 1
ATOM 776 O O . ALA A 1 100 ? 20.221 -0.645 -11.753 1.00 58.84 100 ALA A O 1
ATOM 777 N N . ALA A 1 101 ? 21.739 -2.251 -12.069 1.00 62.47 101 ALA A N 1
ATOM 778 C CA . ALA A 1 101 ? 21.039 -2.894 -13.182 1.00 62.47 101 ALA A CA 1
ATOM 779 C C . ALA A 1 101 ? 19.582 -3.293 -12.870 1.00 62.47 101 ALA A C 1
ATOM 781 O O . ALA A 1 101 ? 18.742 -3.352 -13.762 1.00 62.47 101 ALA A O 1
ATOM 782 N N . LEU A 1 102 ? 19.281 -3.535 -11.593 1.00 61.56 102 LEU A N 1
ATOM 783 C CA . LEU A 1 102 ? 17.934 -3.854 -11.118 1.00 61.56 102 LEU A CA 1
ATOM 784 C C . LEU A 1 102 ? 17.042 -2.614 -10.943 1.00 61.56 102 LEU A C 1
ATOM 786 O O . LEU A 1 102 ? 15.826 -2.758 -10.961 1.00 61.56 102 LEU A O 1
ATOM 790 N N . GLU A 1 103 ? 17.626 -1.423 -10.790 1.00 66.56 103 GLU A N 1
ATOM 791 C CA . GLU A 1 103 ? 16.890 -0.169 -10.576 1.00 66.56 103 GLU A CA 1
ATOM 792 C C . GLU A 1 103 ? 16.791 0.692 -11.839 1.00 66.56 103 GLU A C 1
ATOM 794 O O . GLU A 1 103 ? 15.811 1.412 -12.009 1.00 66.56 103 GLU A O 1
ATOM 799 N N . VAL A 1 104 ? 17.786 0.632 -12.734 1.00 71.38 104 VAL A N 1
ATOM 800 C CA . VAL A 1 104 ? 17.882 1.562 -13.873 1.00 71.38 104 VAL A CA 1
ATOM 801 C C . VAL A 1 104 ? 17.283 1.047 -15.186 1.00 71.38 104 VAL A C 1
ATOM 803 O O . VAL A 1 104 ? 17.204 1.800 -16.147 1.00 71.38 104 VAL A O 1
ATOM 806 N N . GLY A 1 105 ? 16.796 -0.193 -15.236 1.00 71.56 105 GLY A N 1
ATOM 807 C CA . GLY A 1 105 ? 16.202 -0.758 -16.452 1.00 71.56 105 GLY A CA 1
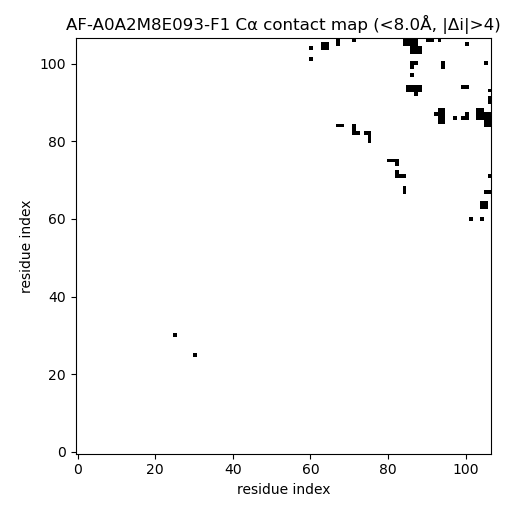ATOM 808 C C . GLY A 1 105 ? 17.229 -1.081 -17.547 1.00 71.56 105 GLY A C 1
ATOM 809 O O . GLY A 1 105 ? 18.436 -0.881 -17.384 1.00 71.56 105 GLY A O 1
ATOM 810 N N . TRP A 1 106 ? 16.741 -1.632 -18.661 1.00 79.19 106 TRP A N 1
ATOM 811 C CA . TRP A 1 106 ? 17.551 -2.247 -19.720 1.00 79.19 106 TRP A CA 1
ATOM 812 C C . TRP A 1 106 ? 17.252 -1.611 -21.074 1.00 79.19 106 TRP A C 1
ATOM 814 O O . TRP A 1 106 ? 16.082 -1.392 -21.396 1.00 79.19 106 TRP A O 1
ATOM 824 N N . ILE A 1 107 ? 18.299 -1.355 -21.863 1.00 74.50 107 ILE A N 1
ATOM 825 C CA . ILE A 1 107 ? 18.200 -0.890 -23.255 1.00 74.50 107 ILE A CA 1
ATOM 826 C C . ILE A 1 107 ? 18.949 -1.814 -24.210 1.00 74.50 107 ILE A C 1
ATOM 828 O O . ILE A 1 107 ? 19.925 -2.473 -23.769 1.00 74.50 107 ILE A O 1
#

Mean predicted aligned error: 16.37 Å